Protein AF-A0A7S4J6L0-F1 (afdb_monomer)

Mean predicted aligned error: 16.18 Å

Radius of gyration: 40.71 Å; Cα contacts (8 Å, |Δi|>4): 184; chains: 1; bounding box: 65×30×110 Å

pLDDT: mean 82.83, std 14.0, range [46.72, 97.62]

Solvent-accessible surface area (backbone atoms only — not comparable to full-atom values): 8187 Å² total; per-residue (Å²): 136,73,85,58,60,94,32,36,35,70,83,80,39,79,39,70,45,67,36,54,77,60,10,63,77,32,37,48,72,53,63,36,38,42,49,46,38,80,29,34,32,64,79,30,20,78,39,75,44,73,34,51,77,60,10,60,80,32,36,49,74,52,62,42,36,41,49,48,38,93,56,29,29,67,79,24,17,77,39,75,32,75,73,79,71,92,64,70,69,54,66,64,63,57,47,68,68,43,46,67,60,53,54,56,51,47,54,55,50,48,51,54,52,52,55,49,52,54,52,52,55,53,54,50,53,54,52,54,52,54,57,73,68,51,77,86,76,88,72,80,85,85,132

InterPro domains:
  IPR000742 EGF-like domain [PS00022] (2-13)
  IPR000742 EGF-like domain [PS01186] (2-13)
  IPR000742 EGF-like domain [PS01186] (34-45)
  IPR000742 EGF-like domain [PS01186] (66-77)
  IPR051216 Teneurin [PTHR11219] (2-78)

Secondary structure (DSSP, 8-state):
---PPTTEESTTS-EEPPPGGGGGGSEEEETTEEEEPTTEESTTS-EEPPPGGGGGGSEEEETTEEEEPTTEESTTS-EEPP-----S--HHHHHHHHHHHHHHHHHHHHHHHHHHHHHHHHHHHHHHHHHHTS-----PPP-

Organism: NCBI:txid72548

Sequence (143 aa):
RCFCNAGWAGDDCAAALTCPSGCRQHGVCAYGLCFCDPGWSGPDCDQLVPCPNGCSGHGTCSLARCFCDDGWRGADCALPAPVEATGAMALWTVILLQAPMVVLGGLLGWGVKHASDSRQRRKMREILQQEAQRPFISGLPPN

Foldseek 3Di:
DDDEDQQFDDPVRPDGQDAVVNLVPQADDDSNAGDGHQQFDDRSRPDGQDADVNLVPQADDDSNFGDGHQQFDDRSRPHGDDNPCPPPPPVVVVCVVCVVVVVVVVVVVVVVVVVVVVVVVVVVVVVVVVVVPDPPPDDDDDD

Nearest PDB structures (foldseek):
  5mvx-assembly1_A  TM=4.164E-01  e=1.421E-04  Homo sapiens
  5mwf-assembly2_B  TM=4.459E-01  e=5.246E-03  Homo sapiens
  5e6w-assembly1_A  TM=4.385E-01  e=7.955E-03  Homo sapiens
  4neh-assembly1_B  TM=3.461E-01  e=8.526E-03  Homo sapiens
  2p28-assembly1_B  TM=3.579E-01  e=1.050E-02  Homo sapiens

Structure (mmCIF, N/CA/C/O backbone):
data_AF-A0A7S4J6L0-F1
#
_entry.id   AF-A0A7S4J6L0-F1
#
loop_
_atom_site.group_PDB
_atom_site.id
_atom_site.type_symbol
_atom_site.label_atom_id
_atom_site.label_alt_id
_atom_site.label_comp_id
_atom_site.label_asym_id
_atom_site.label_entity_id
_atom_site.label_seq_id
_atom_site.pdbx_PDB_ins_code
_atom_site.Cartn_x
_atom_site.Cartn_y
_atom_site.Cartn_z
_atom_site.occupancy
_atom_site.B_iso_or_equiv
_atom_site.auth_seq_id
_atom_site.auth_comp_id
_atom_site.auth_asym_id
_atom_site.auth_atom_id
_atom_site.pdbx_PDB_model_num
ATOM 1 N N . ARG A 1 1 ? 32.950 -16.112 -26.635 1.00 75.56 1 ARG A N 1
ATOM 2 C CA . ARG A 1 1 ? 31.672 -15.525 -26.168 1.00 75.56 1 ARG A CA 1
ATOM 3 C C . ARG A 1 1 ? 31.852 -15.094 -24.722 1.00 75.56 1 ARG A C 1
ATOM 5 O O . ARG A 1 1 ? 32.356 -15.900 -23.948 1.00 75.56 1 ARG A O 1
ATOM 12 N N . CYS A 1 2 ? 31.488 -13.856 -24.393 1.00 89.06 2 CYS A N 1
ATOM 13 C CA . CYS A 1 2 ? 31.604 -13.291 -23.047 1.00 89.06 2 CYS A CA 1
ATOM 14 C C . CYS A 1 2 ? 30.336 -13.561 -22.218 1.00 89.06 2 CYS A C 1
ATOM 16 O O . CYS A 1 2 ? 29.249 -13.720 -22.777 1.00 89.06 2 CYS A O 1
ATOM 18 N N . PHE A 1 3 ? 30.481 -13.620 -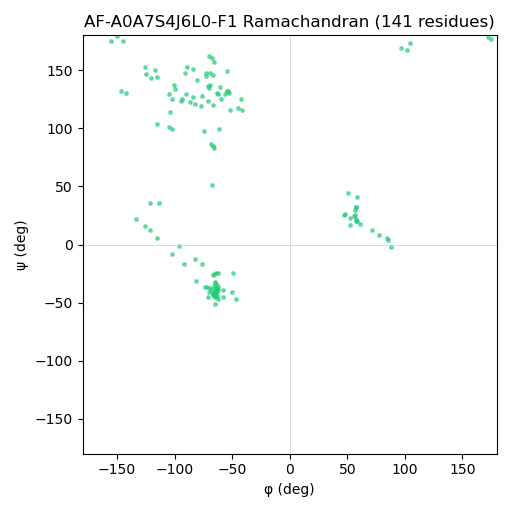20.893 1.00 91.31 3 PHE A N 1
ATOM 19 C CA . PHE A 1 3 ? 29.363 -13.601 -19.949 1.00 91.31 3 PHE A CA 1
ATOM 20 C C . PHE A 1 3 ? 29.302 -12.208 -19.328 1.00 91.31 3 PHE A C 1
ATOM 22 O O . PHE A 1 3 ? 30.243 -11.798 -18.652 1.00 91.31 3 PHE A O 1
ATOM 29 N N . CYS A 1 4 ? 28.231 -11.469 -19.606 1.00 92.81 4 CYS A N 1
ATOM 30 C CA . CYS A 1 4 ? 28.094 -10.088 -19.161 1.00 92.81 4 CYS A CA 1
ATOM 31 C C . CYS A 1 4 ? 27.549 -9.999 -17.732 1.00 92.81 4 CYS A C 1
ATOM 33 O O . CYS A 1 4 ? 26.787 -10.859 -17.285 1.00 92.81 4 CYS A O 1
ATOM 35 N N . ASN A 1 5 ? 27.926 -8.929 -17.030 1.00 91.38 5 ASN A N 1
ATOM 36 C CA . ASN A 1 5 ? 27.351 -8.579 -15.733 1.00 91.38 5 ASN A CA 1
ATOM 37 C C . ASN A 1 5 ? 25.876 -8.160 -15.881 1.00 91.38 5 ASN A C 1
ATOM 39 O O . ASN A 1 5 ? 25.433 -7.778 -16.966 1.00 91.38 5 ASN A O 1
ATOM 43 N N . ALA A 1 6 ? 25.118 -8.198 -14.780 1.00 86.56 6 ALA A N 1
ATOM 44 C CA . ALA A 1 6 ? 23.708 -7.809 -14.776 1.00 86.56 6 ALA A CA 1
ATOM 45 C C . ALA A 1 6 ? 23.515 -6.393 -15.347 1.00 86.56 6 ALA A C 1
ATOM 47 O O . ALA A 1 6 ? 24.212 -5.457 -14.956 1.00 86.56 6 ALA A O 1
ATOM 48 N N . GLY A 1 7 ? 22.561 -6.239 -16.269 1.00 86.88 7 GLY A N 1
ATOM 49 C CA . GLY A 1 7 ? 22.283 -4.963 -16.935 1.00 86.88 7 GLY A CA 1
ATOM 50 C C . GLY A 1 7 ? 23.151 -4.646 -18.154 1.00 86.88 7 GLY A C 1
ATOM 51 O O . GLY A 1 7 ? 22.999 -3.559 -18.700 1.00 86.88 7 GLY A O 1
ATOM 52 N N . TRP A 1 8 ? 24.011 -5.562 -18.608 1.00 90.25 8 TRP A N 1
ATOM 53 C CA . TRP A 1 8 ? 24.862 -5.377 -19.789 1.00 90.25 8 TRP A CA 1
ATOM 54 C C . TRP A 1 8 ? 24.673 -6.503 -20.811 1.00 90.25 8 TRP A C 1
ATOM 56 O O . TRP A 1 8 ? 24.430 -7.655 -20.451 1.00 90.25 8 TRP A O 1
ATOM 66 N N . ALA A 1 9 ? 24.789 -6.166 -22.093 1.00 89.31 9 ALA A N 1
ATOM 67 C CA . ALA A 1 9 ? 24.598 -7.054 -23.233 1.00 89.31 9 ALA A CA 1
ATOM 68 C C . ALA A 1 9 ? 25.561 -6.705 -24.387 1.00 89.31 9 ALA A C 1
ATOM 70 O O . ALA A 1 9 ? 26.308 -5.728 -24.327 1.00 89.31 9 ALA A O 1
ATOM 71 N N . GLY A 1 10 ? 25.534 -7.517 -25.446 1.00 90.06 10 GLY A N 1
ATOM 72 C CA . GLY A 1 10 ? 26.412 -7.393 -26.614 1.00 90.06 10 GLY A CA 1
ATOM 73 C C . GLY A 1 10 ? 27.565 -8.398 -26.609 1.00 90.06 10 GLY A C 1
ATOM 74 O O . GLY A 1 10 ? 27.827 -9.059 -25.604 1.00 90.06 10 GLY A O 1
ATOM 75 N N . ASP A 1 11 ? 28.247 -8.526 -27.748 1.00 92.62 11 ASP A N 1
ATOM 76 C CA . ASP A 1 11 ? 29.356 -9.477 -27.923 1.00 92.62 11 ASP A CA 1
ATOM 77 C C . ASP A 1 11 ? 30.573 -9.144 -27.041 1.00 92.62 11 ASP A C 1
ATOM 79 O O . ASP A 1 11 ? 31.337 -10.037 -26.661 1.00 92.62 11 ASP A O 1
ATOM 83 N N . ASP A 1 12 ? 30.706 -7.871 -26.669 1.00 93.56 12 ASP A N 1
ATOM 84 C CA . ASP A 1 12 ? 31.757 -7.294 -25.831 1.00 93.56 12 ASP A CA 1
ATOM 85 C C . ASP A 1 12 ? 31.238 -6.733 -24.492 1.00 93.56 12 ASP A C 1
ATOM 87 O O . ASP A 1 12 ? 32.006 -6.148 -23.731 1.00 93.56 12 ASP A O 1
ATOM 91 N N . CYS A 1 13 ? 29.952 -6.931 -24.177 1.00 92.12 13 CYS A N 1
ATOM 92 C CA . CYS A 1 13 ? 29.284 -6.387 -22.991 1.00 92.12 13 CYS A CA 1
ATOM 93 C C . CYS A 1 13 ? 29.306 -4.847 -22.878 1.00 92.12 13 CYS A C 1
ATOM 95 O O . CYS A 1 13 ? 29.123 -4.326 -21.777 1.00 92.12 13 CYS A O 1
ATOM 97 N N . ALA A 1 14 ? 29.518 -4.109 -23.976 1.00 91.06 14 ALA A N 1
ATOM 98 C CA . ALA A 1 14 ? 29.576 -2.644 -23.957 1.00 91.06 14 ALA A CA 1
ATOM 99 C C . ALA A 1 14 ? 28.193 -1.963 -23.986 1.00 91.06 14 ALA A C 1
ATOM 101 O O . ALA A 1 14 ? 28.096 -0.760 -23.738 1.00 91.06 14 ALA A O 1
ATOM 102 N N . ALA A 1 15 ? 27.116 -2.700 -24.280 1.00 89.12 15 ALA A N 1
ATOM 103 C CA . ALA A 1 15 ? 25.769 -2.143 -24.357 1.00 89.12 15 ALA A CA 1
ATOM 104 C C . ALA A 1 15 ? 25.023 -2.310 -23.028 1.00 89.12 15 ALA A C 1
ATOM 106 O O . ALA A 1 15 ? 24.838 -3.427 -22.546 1.00 89.12 15 ALA A O 1
ATOM 107 N N . ALA A 1 16 ? 24.544 -1.209 -22.450 1.00 84.75 16 ALA A N 1
ATOM 108 C CA . ALA A 1 16 ? 23.627 -1.271 -21.318 1.00 84.75 16 ALA A CA 1
ATOM 109 C C . ALA A 1 16 ? 22.250 -1.782 -21.780 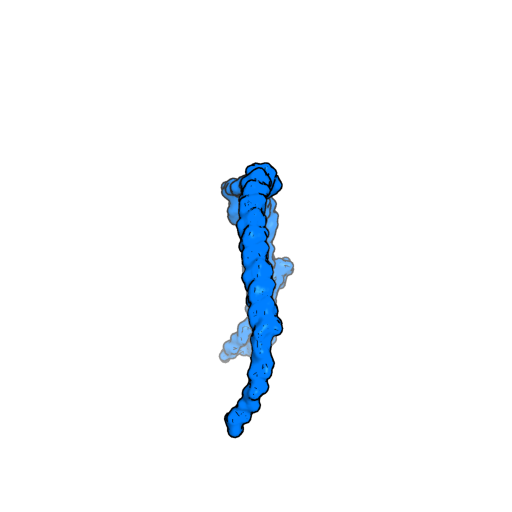1.00 84.75 16 ALA A C 1
ATOM 111 O O . ALA A 1 16 ? 21.731 -1.353 -22.813 1.00 84.75 16 ALA A O 1
ATOM 112 N N . LEU A 1 17 ? 21.646 -2.680 -21.004 1.00 88.50 17 LEU A N 1
ATOM 113 C CA . LEU A 1 17 ? 20.271 -3.123 -21.212 1.00 88.50 17 LEU A CA 1
ATOM 114 C C . LEU A 1 17 ? 19.318 -1.956 -20.937 1.00 88.50 17 LEU A C 1
ATOM 116 O O . LEU A 1 17 ? 19.280 -1.411 -19.833 1.00 88.50 17 LEU A O 1
ATOM 120 N N . THR A 1 18 ? 18.543 -1.581 -21.948 1.00 89.75 18 THR A N 1
ATOM 121 C CA . THR A 1 18 ? 17.535 -0.527 -21.852 1.00 89.75 18 THR A CA 1
ATOM 122 C C . THR A 1 18 ? 16.191 -1.111 -21.452 1.00 89.75 18 THR A C 1
ATOM 124 O O . THR A 1 18 ? 15.864 -2.248 -21.793 1.00 89.75 18 THR A O 1
ATOM 127 N N . CYS A 1 19 ? 15.401 -0.333 -20.715 1.00 91.88 19 CYS A N 1
ATOM 128 C CA . CYS A 1 19 ? 14.060 -0.765 -20.362 1.00 91.88 19 CYS A CA 1
ATOM 129 C C . CYS A 1 19 ? 13.079 -0.524 -21.505 1.00 91.88 19 CYS A C 1
ATOM 131 O O . CYS A 1 19 ? 13.142 0.519 -22.171 1.00 91.88 19 CYS A O 1
ATOM 133 N N . PRO A 1 20 ? 12.143 -1.457 -21.704 1.00 90.94 20 PRO A N 1
ATOM 134 C CA . PRO A 1 20 ? 11.120 -1.322 -22.722 1.00 90.94 20 PRO A CA 1
ATOM 135 C C . PRO A 1 20 ? 10.247 -0.092 -22.418 1.00 90.94 20 PRO A C 1
ATOM 137 O O . PRO A 1 20 ? 9.851 0.169 -21.279 1.00 90.94 20 PRO A O 1
ATOM 140 N N . SER A 1 21 ? 10.076 0.757 -23.436 1.00 93.06 21 SER A N 1
ATOM 141 C CA . SER A 1 21 ? 9.293 2.003 -23.380 1.00 93.06 21 SER A CA 1
ATOM 142 C C . SER A 1 21 ? 9.653 2.955 -22.226 1.00 93.06 21 SER A C 1
ATOM 144 O O . SER A 1 21 ? 8.829 3.772 -21.810 1.00 93.06 21 SER A O 1
ATOM 146 N N . GLY A 1 22 ? 10.869 2.841 -21.678 1.00 92.06 22 GLY A N 1
ATOM 147 C CA . GLY A 1 22 ? 11.308 3.604 -20.506 1.00 92.06 22 GLY A CA 1
ATOM 148 C C . GLY A 1 22 ? 10.419 3.407 -19.271 1.00 92.06 22 GLY A C 1
ATOM 149 O O . GLY A 1 22 ? 10.226 4.359 -18.518 1.00 92.06 22 GLY A O 1
ATOM 150 N N . CYS A 1 23 ? 9.824 2.218 -19.100 1.00 95.81 23 CYS A N 1
ATOM 151 C CA . CYS A 1 23 ? 8.868 1.914 -18.025 1.00 95.81 23 CYS A CA 1
ATOM 152 C C . CYS A 1 23 ? 7.663 2.868 -17.976 1.00 95.81 23 CYS A C 1
ATOM 154 O O . CYS A 1 23 ? 7.105 3.114 -16.907 1.00 95.81 23 CYS A O 1
ATOM 156 N N . ARG A 1 24 ? 7.332 3.486 -19.122 1.00 95.19 24 ARG A N 1
ATOM 157 C CA . ARG A 1 24 ? 6.245 4.461 -19.306 1.00 95.19 24 ARG A CA 1
ATOM 158 C C . ARG A 1 24 ? 6.173 5.569 -18.252 1.00 95.19 24 ARG A C 1
ATOM 160 O O . ARG A 1 24 ? 5.113 6.147 -18.055 1.00 95.19 24 ARG A O 1
ATOM 167 N N . GLN A 1 25 ? 7.305 5.890 -17.620 1.00 95.00 25 GLN A N 1
ATOM 168 C CA . GLN A 1 25 ? 7.399 6.865 -16.526 1.00 95.00 25 GLN A CA 1
ATOM 169 C C . GLN A 1 25 ? 6.568 6.505 -15.277 1.00 95.00 25 GLN A C 1
ATOM 171 O O . GLN A 1 25 ? 6.335 7.367 -14.437 1.00 95.00 25 GLN A O 1
ATOM 176 N N . HIS A 1 26 ? 6.159 5.242 -15.140 1.00 95.75 26 HIS A N 1
ATOM 177 C CA . HIS A 1 26 ? 5.449 4.704 -13.975 1.00 95.75 26 HIS A CA 1
ATOM 178 C C . HIS A 1 26 ? 6.306 3.677 -13.231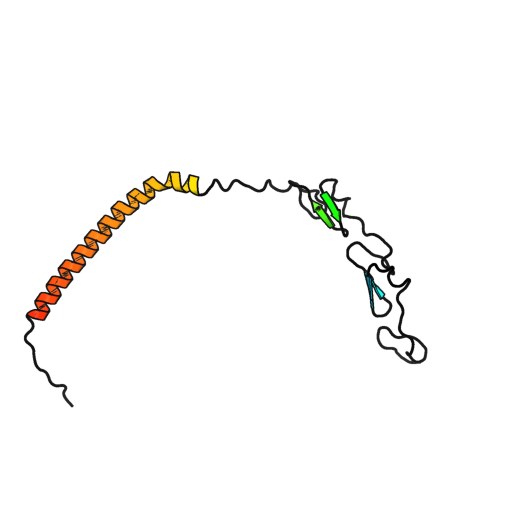 1.00 95.75 26 HIS A C 1
ATOM 180 O O . HIS A 1 26 ? 5.815 2.642 -12.774 1.00 95.75 26 HIS A O 1
ATOM 186 N N . GLY A 1 27 ? 7.616 3.899 -13.188 1.00 95.75 27 GLY A N 1
ATOM 187 C CA . GLY A 1 27 ? 8.540 3.002 -12.522 1.00 95.75 27 GLY A CA 1
ATOM 188 C C . GLY A 1 27 ? 9.998 3.352 -12.761 1.00 95.75 27 GLY A C 1
ATOM 189 O O . GLY A 1 27 ? 10.348 4.278 -13.496 1.00 95.75 27 GLY A O 1
ATOM 190 N N . VAL A 1 28 ? 10.863 2.556 -12.142 1.00 95.50 28 VAL A N 1
ATOM 191 C CA . VAL A 1 28 ? 12.316 2.690 -12.222 1.00 95.50 28 VAL A CA 1
ATOM 192 C C . VAL A 1 28 ? 12.885 1.606 -13.128 1.00 95.50 28 VAL A C 1
ATOM 194 O O . VAL A 1 28 ? 12.613 0.419 -12.950 1.00 95.50 28 VAL A O 1
ATOM 197 N N . CYS A 1 29 ? 13.718 2.015 -14.083 1.00 93.81 29 CYS A N 1
ATOM 198 C CA . CYS A 1 29 ? 14.473 1.096 -14.923 1.00 93.81 29 CYS A CA 1
ATOM 199 C C . CYS A 1 29 ? 15.744 0.626 -14.207 1.00 93.81 29 CYS A C 1
ATOM 201 O O . CYS A 1 29 ? 16.610 1.445 -13.892 1.00 93.81 29 CYS A O 1
ATOM 203 N N . ALA A 1 30 ? 15.898 -0.682 -14.001 1.00 92.62 30 ALA A N 1
ATOM 204 C CA . ALA A 1 30 ? 17.144 -1.258 -13.509 1.00 92.62 30 ALA A CA 1
ATOM 205 C C . ALA A 1 30 ? 17.434 -2.605 -14.181 1.00 92.62 30 ALA A C 1
ATOM 207 O O . ALA A 1 30 ? 16.589 -3.494 -14.236 1.00 92.62 30 ALA A O 1
ATOM 208 N N . TYR A 1 31 ? 18.657 -2.753 -14.695 1.00 90.19 31 TYR A N 1
ATOM 209 C CA . TYR A 1 31 ? 19.135 -3.964 -15.375 1.00 90.19 31 TYR A CA 1
ATOM 210 C C . TYR A 1 31 ? 18.280 -4.413 -16.579 1.00 90.19 31 TYR A C 1
ATOM 212 O O . TYR A 1 31 ? 18.203 -5.605 -16.869 1.00 90.19 31 TYR A O 1
ATOM 220 N N . GLY A 1 32 ? 17.634 -3.473 -17.279 1.00 89.94 32 GLY A N 1
ATOM 221 C CA . GLY A 1 32 ? 16.706 -3.774 -18.378 1.00 89.94 32 GLY A CA 1
ATOM 222 C C . GLY A 1 32 ? 15.317 -4.242 -17.934 1.00 89.94 32 GLY A C 1
ATOM 223 O O . GLY A 1 32 ? 14.526 -4.663 -18.773 1.00 89.94 32 GLY A O 1
ATOM 224 N N . LEU A 1 33 ? 15.016 -4.180 -16.635 1.00 92.38 33 LEU A N 1
ATOM 225 C CA . LEU A 1 33 ? 13.724 -4.532 -16.053 1.00 92.38 33 LEU A CA 1
ATOM 226 C C . LEU A 1 33 ? 13.062 -3.297 -15.438 1.00 92.38 33 LEU A C 1
ATOM 228 O O . LEU A 1 33 ? 13.734 -2.440 -14.858 1.00 92.38 33 LEU A O 1
ATOM 232 N N . CYS A 1 34 ? 11.738 -3.230 -15.543 1.00 95.81 34 CYS A N 1
ATOM 233 C CA . CYS A 1 34 ? 10.944 -2.167 -14.946 1.00 95.81 34 CYS A CA 1
ATOM 234 C C . CYS A 1 34 ? 10.434 -2.557 -13.558 1.00 95.81 34 CYS A C 1
ATOM 236 O O . CYS A 1 34 ? 9.767 -3.576 -13.383 1.00 95.81 34 CYS A O 1
ATOM 238 N N . PHE A 1 35 ? 10.727 -1.711 -12.575 1.00 95.88 35 PHE A N 1
ATOM 239 C CA . PHE A 1 35 ? 10.195 -1.785 -11.219 1.00 95.88 35 PHE A CA 1
ATOM 240 C C . PHE A 1 35 ? 9.091 -0.739 -11.083 1.00 95.88 35 PHE A C 1
ATOM 242 O O . PHE A 1 35 ? 9.383 0.447 -10.942 1.00 95.88 35 PHE A O 1
ATOM 249 N N . CYS A 1 36 ? 7.838 -1.174 -11.195 1.00 97.12 36 CYS A N 1
ATOM 250 C CA . CYS A 1 36 ? 6.698 -0.269 -11.307 1.00 97.12 36 CYS A CA 1
ATOM 251 C C . CYS A 1 36 ? 6.346 0.448 -10.002 1.00 97.12 36 CYS A C 1
ATOM 253 O O . CYS A 1 36 ? 6.483 -0.103 -8.908 1.00 97.12 36 CYS A O 1
ATOM 255 N N . ASP A 1 37 ? 5.844 1.670 -10.152 1.00 95.75 37 ASP A N 1
ATOM 256 C CA . ASP A 1 37 ? 5.274 2.469 -9.078 1.00 95.75 37 ASP A CA 1
ATOM 257 C C . ASP A 1 37 ? 3.989 1.820 -8.532 1.00 95.75 37 ASP A C 1
ATOM 259 O O . ASP A 1 37 ? 3.320 1.049 -9.233 1.00 95.75 37 ASP A O 1
ATOM 263 N N . PRO A 1 38 ? 3.592 2.128 -7.282 1.00 93.25 38 PRO A N 1
ATOM 264 C CA . PRO A 1 38 ? 2.361 1.605 -6.705 1.00 93.25 38 PRO A CA 1
ATOM 265 C C . PRO A 1 38 ? 1.144 1.854 -7.604 1.00 93.25 38 PRO A C 1
ATOM 267 O O . PRO A 1 38 ? 0.897 2.972 -8.048 1.00 93.25 38 PRO A O 1
ATOM 270 N N . GLY A 1 39 ? 0.356 0.807 -7.845 1.00 93.81 39 GLY A N 1
ATOM 271 C CA . GLY A 1 39 ? -0.809 0.876 -8.727 1.00 93.81 39 GLY A CA 1
ATOM 272 C C . GLY A 1 39 ? -0.521 0.606 -10.205 1.00 93.81 39 GLY A C 1
ATOM 273 O O . GLY A 1 39 ? -1.477 0.550 -10.971 1.00 93.81 39 GLY A O 1
ATOM 274 N N . TRP A 1 40 ? 0.733 0.371 -10.601 1.00 95.88 40 TRP A N 1
ATOM 275 C CA . TRP A 1 40 ? 1.107 -0.014 -11.964 1.00 95.88 40 TRP A CA 1
ATOM 276 C C . TRP A 1 40 ? 1.740 -1.407 -12.017 1.00 95.88 40 TRP A C 1
ATOM 278 O O . TRP A 1 40 ? 2.364 -1.874 -11.063 1.00 95.88 40 TRP A O 1
ATOM 288 N N . SER A 1 41 ? 1.563 -2.092 -13.141 1.00 95.12 41 SER A N 1
ATOM 289 C CA . SER A 1 41 ? 2.105 -3.422 -13.403 1.00 95.12 41 SER A CA 1
ATOM 290 C C . SER A 1 41 ? 2.375 -3.636 -14.895 1.00 95.12 41 SER A C 1
ATOM 292 O O . SER A 1 41 ? 2.159 -2.754 -15.728 1.00 95.12 41 SER A O 1
ATOM 294 N N . GLY A 1 42 ? 2.882 -4.823 -15.228 1.00 94.94 42 GLY A N 1
ATOM 295 C CA . GLY A 1 42 ? 3.300 -5.184 -16.579 1.00 94.94 42 GLY A CA 1
ATOM 296 C C . GLY A 1 42 ? 4.808 -5.009 -16.798 1.00 94.94 42 GLY A C 1
ATOM 297 O O . GLY A 1 42 ? 5.496 -4.436 -15.953 1.00 94.94 42 GLY A O 1
ATOM 298 N N . PRO A 1 43 ? 5.339 -5.519 -17.921 1.00 94.31 43 PRO A N 1
ATOM 299 C CA . PRO A 1 43 ? 6.771 -5.465 -18.235 1.00 94.31 43 PRO A CA 1
ATOM 300 C C . PRO A 1 43 ? 7.299 -4.033 -18.428 1.00 94.31 43 PRO A C 1
ATOM 302 O O . PRO A 1 43 ? 8.480 -3.793 -18.189 1.00 94.31 43 PRO A O 1
ATOM 305 N N . ASP A 1 44 ? 6.413 -3.096 -18.785 1.00 95.75 44 ASP A N 1
ATOM 306 C CA . ASP A 1 44 ? 6.728 -1.686 -19.050 1.00 95.75 44 ASP A CA 1
ATOM 307 C C . ASP A 1 44 ? 5.939 -0.733 -18.127 1.00 95.75 44 ASP A C 1
ATOM 309 O O . ASP A 1 44 ? 5.883 0.464 -18.398 1.00 95.75 44 ASP A O 1
ATOM 313 N N . CYS A 1 45 ? 5.295 -1.237 -17.065 1.00 96.81 45 CYS A N 1
ATOM 314 C CA . CYS A 1 45 ? 4.445 -0.449 -16.154 1.00 96.81 45 CYS A CA 1
ATOM 315 C C . CYS A 1 45 ? 3.269 0.268 -16.842 1.00 96.81 45 CYS A C 1
ATOM 317 O O . CYS A 1 45 ? 2.948 1.423 -16.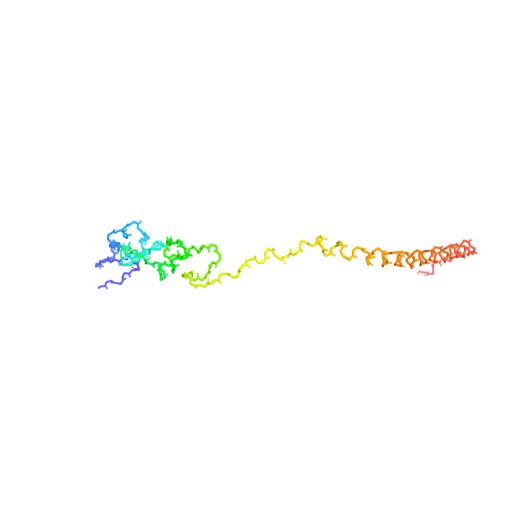555 1.00 96.81 45 CYS A O 1
ATOM 319 N N . ASP A 1 46 ? 2.623 -0.419 -17.783 1.00 95.56 46 ASP A N 1
ATOM 320 C CA . ASP A 1 46 ? 1.552 0.128 -18.613 1.00 95.56 46 ASP A CA 1
ATOM 321 C C . ASP A 1 46 ? 0.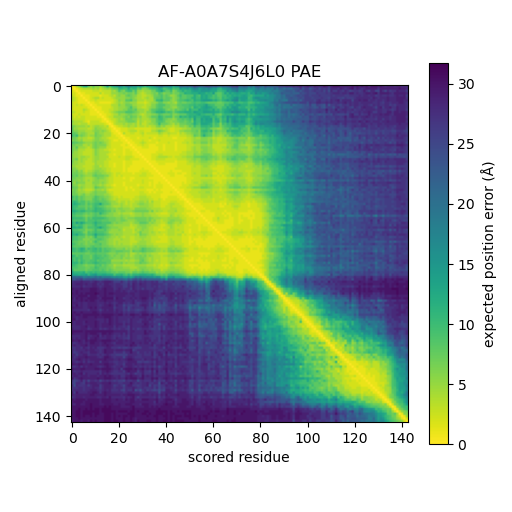145 -0.298 -18.196 1.00 95.56 46 ASP A C 1
ATOM 323 O O . ASP A 1 46 ? -0.844 0.235 -18.703 1.00 95.56 46 ASP A O 1
ATOM 327 N N . GLN A 1 47 ? 0.052 -1.227 -17.250 1.00 95.50 47 GLN A N 1
ATOM 328 C CA . GLN A 1 47 ? -1.207 -1.748 -16.745 1.00 95.50 47 GLN A CA 1
ATOM 329 C C . GLN A 1 47 ? -1.515 -1.116 -15.395 1.00 95.50 47 GLN A C 1
ATOM 331 O O . GLN A 1 47 ? -0.716 -1.196 -14.466 1.00 95.50 47 GLN A O 1
ATOM 336 N N . LEU A 1 48 ? -2.693 -0.506 -15.273 1.00 93.56 48 LEU A N 1
ATOM 337 C CA . LEU A 1 48 ? -3.190 -0.053 -13.981 1.00 93.56 48 LEU A CA 1
ATOM 338 C C . LEU A 1 48 ? -3.690 -1.266 -13.188 1.00 93.56 48 LEU A C 1
ATOM 340 O O . LEU A 1 48 ? -4.520 -2.037 -13.673 1.00 93.56 48 LEU A O 1
ATOM 344 N N . VAL A 1 49 ? -3.208 -1.423 -11.961 1.00 95.06 49 VAL A N 1
ATOM 345 C CA . VAL A 1 49 ? -3.638 -2.496 -11.065 1.00 95.06 49 VAL A CA 1
ATOM 346 C C . VAL A 1 49 ? -5.007 -2.127 -10.478 1.00 95.06 49 VAL A C 1
ATOM 348 O O . VAL A 1 49 ? -5.125 -1.101 -9.801 1.00 95.06 49 VAL A O 1
ATOM 351 N N . PRO A 1 50 ? -6.058 -2.933 -10.715 1.00 93.38 50 PRO A N 1
ATOM 352 C CA . PRO A 1 50 ? -7.379 -2.652 -10.171 1.00 93.38 50 PRO A CA 1
ATOM 353 C C . PRO A 1 50 ? -7.395 -2.851 -8.652 1.00 93.38 50 PRO A C 1
ATOM 355 O O . PRO A 1 50 ? -6.718 -3.731 -8.119 1.00 93.38 50 PRO A O 1
ATOM 358 N N . CYS A 1 51 ? -8.212 -2.066 -7.947 1.00 95.44 51 CYS A N 1
ATOM 359 C CA . CYS A 1 51 ? -8.441 -2.308 -6.527 1.00 95.44 51 CYS A CA 1
ATOM 360 C C . CYS A 1 51 ? -9.190 -3.627 -6.294 1.00 95.44 51 CYS A C 1
ATOM 362 O O . CYS A 1 51 ? -10.068 -3.989 -7.087 1.00 95.44 51 CYS A O 1
ATOM 364 N N . PRO A 1 52 ? -8.895 -4.326 -5.184 1.00 95.25 52 PRO A N 1
ATOM 365 C CA . PRO A 1 52 ? -9.561 -5.577 -4.853 1.00 95.25 52 PRO A CA 1
ATOM 366 C C . PRO A 1 52 ? -11.069 -5.341 -4.715 1.00 95.25 52 PRO A C 1
ATOM 368 O O . PRO A 1 52 ? -11.495 -4.438 -3.997 1.00 95.25 52 PRO A O 1
ATOM 371 N N . ASN A 1 53 ? -11.863 -6.110 -5.468 1.00 96.25 53 ASN A N 1
ATOM 372 C CA . ASN A 1 53 ? -13.329 -6.026 -5.523 1.00 96.25 53 ASN A CA 1
ATOM 373 C C . ASN A 1 53 ? -13.895 -4.601 -5.697 1.00 96.25 53 ASN A C 1
ATOM 375 O O . ASN A 1 53 ? -15.002 -4.320 -5.247 1.00 96.25 53 ASN A O 1
ATOM 379 N N . GLY A 1 54 ? -13.140 -3.675 -6.304 1.00 95.31 54 GLY A N 1
ATOM 380 C CA . GLY A 1 54 ? -13.561 -2.273 -6.416 1.00 95.31 54 GLY A CA 1
ATOM 381 C C . GLY A 1 54 ? -13.840 -1.609 -5.062 1.00 95.31 54 GLY A C 1
ATOM 382 O O . GLY A 1 54 ? -14.741 -0.780 -4.964 1.00 95.31 54 GLY A O 1
ATOM 383 N N . CYS A 1 55 ? -13.118 -2.013 -4.011 1.00 97.62 55 CYS A N 1
ATOM 384 C CA . CYS A 1 55 ? -13.348 -1.578 -2.631 1.00 97.62 55 CYS A CA 1
ATOM 385 C C . CYS A 1 55 ? -14.770 -1.853 -2.123 1.00 97.62 55 CYS A C 1
ATOM 387 O O . CYS A 1 55 ? -15.263 -1.137 -1.254 1.00 97.62 55 CYS A O 1
ATOM 389 N N . SER A 1 56 ? -15.442 -2.860 -2.694 1.00 97.44 56 SER A N 1
ATOM 390 C CA . SER A 1 56 ? -16.806 -3.286 -2.353 1.00 97.44 56 SER A CA 1
ATOM 391 C C . SER A 1 56 ? -17.855 -2.164 -2.375 1.00 97.44 56 SER A C 1
ATOM 393 O O . SER A 1 56 ? -18.932 -2.325 -1.813 1.00 97.44 56 SER A O 1
ATOM 395 N N . GLY A 1 57 ? -17.559 -1.024 -3.012 1.00 96.88 57 GLY A N 1
ATOM 396 C CA . GLY A 1 57 ? -18.405 0.174 -2.968 1.00 96.88 57 GLY A CA 1
ATOM 397 C C . GLY A 1 57 ? -18.419 0.915 -1.621 1.00 96.88 57 GLY A C 1
ATOM 398 O O . GLY A 1 57 ? -19.272 1.776 -1.428 1.00 96.88 57 GLY A O 1
ATOM 399 N N . HIS A 1 58 ? -17.498 0.595 -0.708 1.00 97.12 58 HIS A N 1
ATOM 400 C CA . HIS A 1 58 ? -17.401 1.154 0.648 1.00 97.12 58 HIS A CA 1
ATOM 401 C C . HIS A 1 58 ? -16.052 1.839 0.902 1.00 97.12 58 HIS A C 1
ATOM 403 O O . HIS A 1 58 ? -15.462 1.735 1.981 1.00 97.12 58 HIS A O 1
ATOM 409 N N . GLY A 1 59 ? -15.512 2.480 -0.130 1.00 96.62 59 GLY A N 1
ATOM 410 C CA . GLY A 1 59 ? -14.266 3.215 -0.028 1.00 96.62 59 GLY A CA 1
ATOM 411 C C . GLY A 1 59 ? -13.774 3.752 -1.360 1.00 96.62 59 GLY A C 1
ATOM 412 O O . GLY A 1 59 ? -14.330 3.489 -2.428 1.00 96.62 59 GLY A O 1
ATOM 413 N N . THR A 1 60 ? -12.666 4.481 -1.289 1.00 96.75 60 THR A N 1
ATOM 414 C CA . THR A 1 60 ? -11.988 5.051 -2.453 1.00 96.75 60 THR A CA 1
ATOM 415 C C . THR A 1 60 ? -10.799 4.185 -2.865 1.00 96.75 60 THR A C 1
ATOM 417 O O . THR A 1 60 ? -9.982 3.785 -2.033 1.00 96.75 60 THR A O 1
ATOM 420 N N . CYS A 1 61 ? -10.678 3.919 -4.166 1.00 95.62 61 CYS A N 1
ATOM 421 C CA . CYS A 1 61 ? -9.536 3.218 -4.747 1.00 95.62 61 CYS A CA 1
ATOM 422 C C . CYS A 1 61 ? -8.407 4.201 -5.078 1.00 95.62 61 CYS A C 1
ATOM 424 O O . CYS A 1 61 ? -8.602 5.123 -5.869 1.00 95.62 61 CYS A O 1
ATOM 426 N N . SER A 1 62 ? -7.215 3.990 -4.518 1.00 94.88 62 SER A N 1
ATOM 427 C CA . SER A 1 62 ? -6.016 4.753 -4.879 1.00 94.88 62 SER A CA 1
ATOM 428 C C . SER A 1 62 ? -4.766 3.880 -4.784 1.00 94.88 62 SER A C 1
ATOM 430 O O . SER A 1 62 ? -4.579 3.155 -3.808 1.00 94.88 62 SER A O 1
ATOM 432 N N . LEU A 1 63 ? -3.919 3.922 -5.820 1.00 92.38 63 LEU A N 1
ATOM 433 C CA . LEU A 1 63 ? -2.682 3.130 -5.929 1.00 92.38 63 LEU A CA 1
ATOM 434 C C . LEU A 1 63 ? -2.901 1.625 -5.659 1.00 92.38 63 LEU A C 1
ATOM 436 O O . LEU A 1 63 ? -2.144 0.999 -4.917 1.00 92.38 63 LEU A O 1
ATOM 440 N N . ALA A 1 64 ? -3.974 1.059 -6.226 1.00 93.62 64 ALA A N 1
ATOM 441 C CA . ALA A 1 64 ? -4.417 -0.326 -6.012 1.00 93.62 64 ALA A CA 1
ATOM 442 C C . ALA A 1 64 ? -4.708 -0.713 -4.548 1.00 93.62 64 ALA A C 1
ATOM 444 O O . ALA A 1 64 ? -4.743 -1.894 -4.197 1.00 93.62 64 ALA A O 1
ATOM 445 N N . ARG A 1 65 ? -4.947 0.275 -3.683 1.00 95.38 65 ARG A N 1
ATOM 446 C CA . ARG A 1 65 ? -5.346 0.095 -2.288 1.00 95.38 65 ARG A CA 1
ATOM 447 C C . ARG A 1 65 ? -6.694 0.760 -2.034 1.00 95.38 65 ARG A C 1
ATOM 449 O O . ARG A 1 65 ? -6.983 1.832 -2.562 1.00 95.38 65 ARG A O 1
ATOM 456 N N . CYS A 1 66 ? -7.498 0.120 -1.195 1.00 97.06 66 CYS A N 1
ATOM 457 C CA . CYS A 1 66 ? -8.769 0.662 -0.749 1.00 97.06 66 CYS A CA 1
ATOM 458 C C . CYS A 1 66 ? -8.606 1.485 0.528 1.00 97.06 66 CYS A C 1
ATOM 460 O O . CYS A 1 66 ? -8.010 1.029 1.505 1.00 97.06 66 CYS A O 1
ATOM 462 N N . PHE A 1 67 ? -9.152 2.695 0.501 1.00 96.62 67 PHE A N 1
ATOM 463 C CA . PHE A 1 67 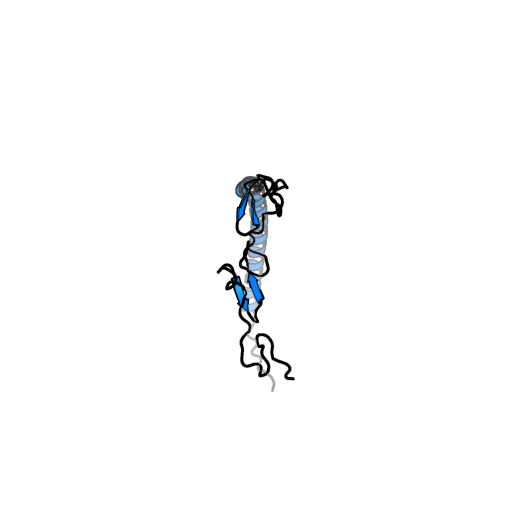? -9.313 3.576 1.650 1.00 96.62 67 PHE A CA 1
ATOM 464 C C . PHE A 1 67 ? -10.788 3.539 2.039 1.00 96.62 67 PHE A C 1
ATOM 466 O O . PHE A 1 67 ? -11.614 4.117 1.335 1.00 96.62 67 PHE A O 1
ATOM 473 N N . CYS A 1 68 ? -11.112 2.776 3.082 1.00 97.38 68 CYS A N 1
ATOM 474 C CA . CYS A 1 68 ? -12.496 2.492 3.452 1.00 97.38 68 CYS A CA 1
ATOM 475 C C . CYS A 1 68 ? -13.193 3.699 4.073 1.00 97.38 68 CYS A C 1
ATOM 477 O O . CYS A 1 68 ? -12.570 4.459 4.814 1.00 97.38 68 CYS A O 1
ATOM 479 N N . ASP A 1 69 ? -14.484 3.823 3.783 1.00 95.75 69 ASP A N 1
ATOM 480 C CA . ASP A 1 69 ? -15.363 4.803 4.410 1.00 95.75 69 ASP A CA 1
ATOM 481 C C . ASP A 1 69 ? -15.617 4.443 5.884 1.00 95.75 69 ASP A C 1
ATOM 483 O O . ASP A 1 69 ? -15.429 3.297 6.314 1.00 95.75 69 ASP A O 1
ATOM 487 N N . ASP A 1 70 ? -16.085 5.419 6.665 1.00 93.00 70 ASP A N 1
ATOM 488 C CA . ASP A 1 70 ? -16.417 5.217 8.076 1.00 93.00 70 ASP A CA 1
ATOM 489 C C . ASP A 1 70 ? -17.390 4.042 8.260 1.00 93.00 70 ASP A C 1
ATOM 491 O O . ASP A 1 70 ? -18.413 3.924 7.582 1.00 93.00 70 ASP A O 1
ATOM 495 N N . GLY A 1 71 ? -17.078 3.159 9.211 1.00 93.06 71 GLY A N 1
ATOM 496 C CA . GLY A 1 71 ? -17.878 1.959 9.461 1.00 93.06 71 GLY A CA 1
ATOM 497 C C . GLY A 1 71 ? -17.527 0.759 8.576 1.00 93.06 71 GLY A C 1
ATOM 498 O O . GLY A 1 71 ? -18.151 -0.289 8.740 1.00 93.06 71 GLY A O 1
ATOM 499 N N . TRP A 1 72 ? -16.502 0.850 7.721 1.00 95.94 72 TRP A N 1
ATOM 500 C CA . TRP A 1 72 ? -15.998 -0.259 6.902 1.00 95.94 72 TRP A CA 1
ATOM 501 C C . TRP A 1 72 ? -14.495 -0.486 7.085 1.00 95.94 72 TRP A C 1
ATOM 503 O O . TRP A 1 72 ? -13.732 0.402 7.456 1.00 95.94 72 TRP A O 1
ATOM 513 N N . ARG A 1 73 ? -14.052 -1.724 6.870 1.00 94.81 73 ARG A N 1
ATOM 514 C CA . AR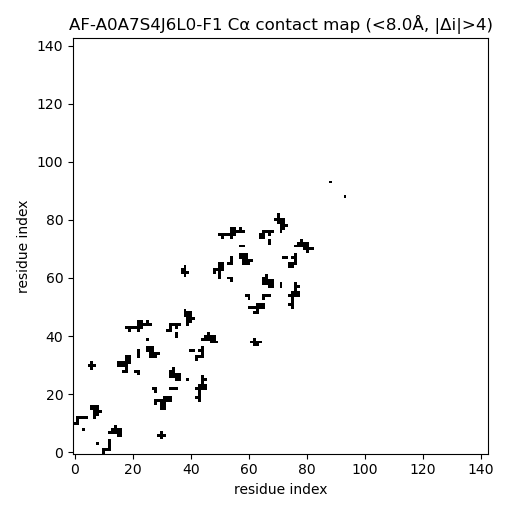G A 1 73 ? -12.655 -2.153 7.002 1.00 94.81 73 ARG A CA 1
ATOM 515 C C . ARG A 1 73 ? -12.369 -3.380 6.138 1.00 94.81 73 ARG A C 1
ATOM 517 O O . ARG A 1 73 ? -13.264 -4.004 5.574 1.00 94.81 73 ARG A O 1
ATOM 524 N N . GLY A 1 74 ? -11.104 -3.786 6.121 1.00 95.44 74 GLY A N 1
ATOM 525 C CA . GLY A 1 74 ? -10.615 -4.909 5.319 1.00 95.44 74 GLY A CA 1
ATOM 526 C C . GLY A 1 74 ? -9.836 -4.426 4.099 1.00 95.44 74 GLY A C 1
ATOM 527 O O . GLY A 1 74 ? -9.764 -3.229 3.839 1.00 95.44 74 GLY A O 1
ATOM 528 N N . ALA A 1 75 ? -9.218 -5.355 3.368 1.00 95.75 75 ALA A N 1
ATOM 529 C CA . ALA A 1 75 ? -8.391 -5.022 2.203 1.00 95.75 75 ALA A CA 1
ATOM 530 C C . ALA A 1 75 ? -9.205 -4.428 1.039 1.00 95.75 75 ALA A C 1
ATOM 532 O O . ALA A 1 75 ? -8.669 -3.672 0.234 1.00 95.75 75 ALA A O 1
ATOM 533 N N . ASP A 1 76 ? -10.491 -4.766 0.978 1.00 97.25 76 ASP A N 1
ATOM 534 C CA . ASP A 1 76 ? -11.466 -4.375 -0.037 1.00 97.25 76 ASP A CA 1
ATOM 535 C C . ASP A 1 76 ? -12.718 -3.724 0.571 1.00 97.25 76 ASP A C 1
ATOM 537 O O . ASP A 1 76 ? -13.746 -3.650 -0.094 1.00 97.25 76 ASP A O 1
ATOM 541 N N . CYS A 1 77 ? -12.658 -3.290 1.833 1.00 97.62 77 CYS A N 1
ATOM 542 C CA . CYS A 1 77 ? -13.769 -2.653 2.550 1.00 97.62 77 CYS A CA 1
ATOM 543 C C . CYS A 1 77 ? -15.061 -3.486 2.639 1.00 97.62 77 CYS A C 1
ATOM 545 O O . CYS A 1 77 ? -16.130 -2.935 2.877 1.00 97.62 77 CYS A O 1
ATOM 547 N N . ALA A 1 78 ? -14.981 -4.813 2.492 1.00 97.50 78 ALA A N 1
ATOM 548 C CA . ALA A 1 78 ? -16.153 -5.685 2.575 1.00 97.50 78 ALA A CA 1
ATOM 549 C C . ALA A 1 78 ? -16.651 -5.926 4.013 1.00 97.50 78 ALA A C 1
ATOM 551 O O . ALA A 1 78 ? -17.756 -6.429 4.214 1.00 97.50 78 ALA A O 1
ATOM 552 N N . LEU A 1 79 ? -15.833 -5.633 5.031 1.00 96.19 79 LEU A N 1
ATOM 553 C CA . LEU A 1 79 ? -16.163 -5.936 6.421 1.00 96.19 79 LEU A CA 1
ATOM 554 C C . LEU A 1 79 ? -16.662 -4.682 7.139 1.00 96.19 79 LEU A C 1
ATOM 556 O O . LEU A 1 79 ? -16.011 -3.644 7.039 1.00 96.19 79 LEU A O 1
ATOM 560 N N . PRO A 1 80 ? -17.719 -4.767 7.961 1.00 94.19 80 PRO A N 1
ATOM 561 C CA . PRO A 1 80 ? -18.077 -3.664 8.835 1.00 94.19 80 PRO A CA 1
ATOM 562 C C . PRO A 1 80 ? -16.947 -3.420 9.846 1.00 94.19 80 PRO A C 1
ATOM 564 O O . PRO A 1 80 ? -16.434 -4.346 10.501 1.00 94.19 80 PRO A O 1
ATOM 567 N N . ALA A 1 81 ? -16.529 -2.164 9.968 1.00 89.38 81 ALA A N 1
ATOM 568 C CA . ALA A 1 81 ? -15.715 -1.726 11.083 1.00 89.38 81 ALA A CA 1
ATOM 569 C C . ALA A 1 81 ? -16.590 -1.740 12.341 1.00 89.38 81 ALA A C 1
ATOM 571 O O . ALA A 1 81 ? -17.740 -1.295 12.289 1.00 89.38 81 ALA A O 1
ATOM 572 N N . PRO A 1 82 ? -16.095 -2.270 13.474 1.00 81.19 82 PRO A N 1
ATOM 573 C CA . PRO A 1 82 ? -16.781 -2.037 14.731 1.00 81.19 82 PRO A CA 1
ATOM 574 C C . PRO A 1 82 ? -16.875 -0.523 14.892 1.00 81.19 82 PRO A C 1
ATOM 576 O O . PRO A 1 82 ? -15.863 0.157 14.719 1.00 81.19 82 PRO A O 1
ATOM 579 N N . VAL A 1 83 ? -18.076 -0.007 15.173 1.00 69.25 83 VAL A N 1
ATOM 580 C CA . VAL A 1 83 ? -18.231 1.386 15.593 1.00 69.25 83 VAL A CA 1
ATOM 581 C C . VAL A 1 83 ? -17.152 1.632 16.631 1.00 69.25 83 VAL A C 1
ATOM 583 O O . VAL A 1 83 ? -17.086 0.906 17.628 1.00 69.25 83 VAL A O 1
ATOM 586 N N . GLU A 1 84 ? -16.227 2.546 16.338 1.00 56.38 84 GLU A N 1
ATOM 587 C CA . GLU A 1 84 ? -15.236 2.921 17.325 1.00 56.38 84 GLU A CA 1
ATOM 588 C C . GLU A 1 84 ? -16.032 3.281 18.564 1.00 56.38 84 GLU A C 1
ATOM 590 O O . GLU A 1 84 ? -16.888 4.170 18.543 1.00 56.38 84 GLU A O 1
ATOM 595 N N . ALA A 1 85 ? -15.832 2.496 19.617 1.00 54.78 85 ALA A N 1
ATOM 596 C CA . ALA A 1 85 ? -16.419 2.763 20.898 1.00 54.78 85 ALA A CA 1
ATOM 597 C C . ALA A 1 85 ? -15.789 4.067 21.392 1.00 54.78 85 ALA A C 1
ATOM 599 O O . ALA A 1 85 ? -14.908 4.071 22.249 1.00 54.78 85 ALA A O 1
ATOM 600 N N . THR A 1 86 ? -16.322 5.200 20.943 1.00 57.09 86 THR A N 1
ATOM 601 C CA . THR A 1 86 ? -16.391 6.445 21.709 1.00 57.09 86 THR A CA 1
ATOM 602 C C . THR A 1 86 ? -17.357 6.220 22.886 1.00 57.09 86 THR A C 1
ATOM 604 O O . THR A 1 86 ? -18.324 6.926 23.126 1.00 57.09 86 THR A O 1
ATOM 607 N N . GLY A 1 87 ? -17.093 5.135 23.608 1.00 51.62 87 GLY A N 1
ATOM 608 C CA . GLY A 1 87 ? -17.799 4.566 24.738 1.00 51.62 87 GLY A CA 1
ATOM 609 C C . GLY A 1 87 ? -16.800 4.201 25.834 1.00 51.62 87 GLY A C 1
ATOM 610 O O . GLY A 1 87 ? -17.113 3.409 26.716 1.00 51.62 87 GLY A O 1
ATOM 611 N N . ALA A 1 88 ? -15.609 4.810 25.840 1.00 53.62 88 ALA A N 1
ATOM 612 C CA . ALA A 1 88 ? -14.985 5.126 27.112 1.00 53.62 88 ALA A CA 1
ATOM 613 C C . ALA A 1 88 ? -15.852 6.224 27.729 1.00 53.62 88 ALA A C 1
ATOM 615 O O . ALA A 1 88 ? -15.626 7.412 27.496 1.00 53.62 88 ALA A O 1
ATOM 616 N N . MET A 1 89 ? -16.904 5.815 28.444 1.00 58.09 89 MET A N 1
ATOM 617 C CA . MET A 1 89 ? -17.655 6.701 29.326 1.00 58.09 89 MET A CA 1
ATOM 618 C C . MET A 1 89 ? -16.628 7.561 30.049 1.00 58.09 89 MET A C 1
ATOM 620 O O . MET A 1 89 ? -15.740 7.004 30.698 1.00 58.09 89 MET A O 1
ATOM 624 N N . ALA A 1 90 ? -16.663 8.880 29.809 1.00 65.44 90 ALA A N 1
ATOM 625 C CA . ALA A 1 90 ? -15.605 9.799 30.211 1.00 65.44 90 ALA A CA 1
ATOM 626 C C . ALA A 1 90 ? -15.162 9.429 31.624 1.00 65.44 90 ALA A C 1
ATOM 628 O O . ALA A 1 90 ? -16.024 9.319 32.491 1.00 65.44 90 ALA A O 1
ATOM 629 N N . LEU A 1 91 ? -13.872 9.180 31.863 1.00 65.25 91 LEU A N 1
ATOM 630 C CA . LEU A 1 91 ? -13.374 8.705 33.165 1.00 65.25 91 LEU A CA 1
ATOM 631 C C . LEU A 1 91 ? -13.899 9.558 34.337 1.00 65.25 91 LEU A C 1
ATOM 633 O O . LEU A 1 91 ? -14.079 9.059 35.439 1.00 65.25 91 LEU A O 1
ATOM 637 N N . TRP A 1 92 ? -14.257 10.815 34.069 1.00 64.06 92 TRP A N 1
ATOM 638 C CA . TRP A 1 92 ? -15.032 11.696 34.940 1.00 64.06 92 TRP A CA 1
ATOM 639 C C . TRP A 1 92 ? -16.333 11.090 35.495 1.00 64.06 92 TRP A C 1
ATOM 641 O O . TRP A 1 92 ? -16.607 11.259 36.672 1.00 64.06 92 TRP A O 1
ATOM 651 N N . THR A 1 93 ? -17.115 10.345 34.714 1.00 64.81 93 THR A N 1
ATOM 652 C CA . THR A 1 93 ? -18.311 9.611 35.176 1.00 64.81 93 THR A CA 1
ATOM 653 C C . THR A 1 93 ? -17.968 8.537 36.214 1.00 64.81 93 THR A C 1
ATOM 655 O O . THR A 1 93 ? -18.664 8.410 37.218 1.00 64.81 93 THR A O 1
ATOM 658 N N . VAL A 1 94 ? -16.847 7.829 36.038 1.00 66.12 94 VAL A N 1
ATOM 659 C CA . VAL A 1 94 ? -16.321 6.863 37.018 1.00 66.12 94 VAL A CA 1
ATOM 660 C C . VAL A 1 94 ? -15.791 7.590 38.259 1.00 66.12 94 VAL A C 1
ATOM 662 O O . VAL A 1 94 ? -16.057 7.170 39.383 1.00 66.12 94 VAL A O 1
ATOM 665 N N . ILE A 1 95 ? -15.109 8.722 38.072 1.00 71.38 95 ILE A N 1
ATOM 666 C CA . ILE A 1 95 ? -14.577 9.562 39.155 1.00 71.38 95 ILE A CA 1
ATOM 667 C C . ILE A 1 95 ? -15.710 10.161 40.002 1.00 71.38 95 ILE A C 1
ATOM 669 O O . ILE A 1 95 ? -15.615 10.148 41.227 1.00 71.38 95 ILE A O 1
ATOM 673 N N . LEU A 1 96 ? -16.808 10.615 39.392 1.00 71.19 96 LEU A N 1
ATOM 674 C CA . LEU A 1 96 ? -17.981 11.145 40.099 1.00 71.19 96 LEU A CA 1
ATOM 675 C C . LEU A 1 96 ? -18.683 10.074 40.950 1.00 71.19 96 LEU A C 1
ATOM 677 O O . LEU A 1 96 ? -19.197 10.388 42.021 1.00 71.19 96 LEU A O 1
ATOM 681 N N . LEU A 1 97 ? -18.658 8.810 40.516 1.00 70.88 97 LEU A N 1
ATOM 682 C CA . LEU A 1 97 ? -19.234 7.684 41.261 1.00 70.88 97 LEU A CA 1
ATOM 683 C C . LEU A 1 97 ? -18.306 7.151 42.365 1.00 70.88 97 LEU A C 1
ATOM 685 O O . LEU A 1 97 ? -18.785 6.684 43.397 1.00 70.88 97 LEU A O 1
ATOM 689 N N . GLN A 1 98 ? -16.984 7.226 42.182 1.00 69.88 98 GLN A N 1
ATOM 690 C CA . GLN A 1 98 ? -15.998 6.720 43.149 1.00 69.88 98 GLN A CA 1
ATOM 691 C C . GLN A 1 98 ? -15.521 7.768 44.168 1.00 69.88 98 GLN A C 1
ATOM 693 O O . GLN A 1 98 ? -15.001 7.394 45.222 1.00 69.88 98 GLN A O 1
ATOM 698 N N . ALA A 1 99 ? -15.735 9.063 43.910 1.00 67.38 99 ALA A N 1
ATOM 699 C CA . ALA A 1 99 ? -15.405 10.161 44.821 1.00 67.38 99 ALA A CA 1
ATOM 700 C C . ALA A 1 99 ? -15.848 9.939 46.287 1.00 67.38 99 ALA A C 1
ATOM 702 O O . ALA A 1 99 ? -15.007 10.113 47.174 1.00 67.38 99 ALA A O 1
ATOM 703 N N . PRO A 1 100 ? -17.087 9.498 46.599 1.00 67.88 100 PRO A N 1
ATOM 704 C CA . PRO A 1 100 ? -17.484 9.284 47.994 1.00 67.88 100 PRO A CA 1
ATOM 705 C C . PRO A 1 100 ? -16.690 8.162 48.688 1.00 67.88 100 PRO A C 1
ATOM 707 O O . PRO A 1 100 ? -16.377 8.277 49.872 1.00 67.88 100 PRO A O 1
ATOM 710 N N . MET A 1 101 ? -16.286 7.114 47.960 1.00 65.44 101 MET A N 1
ATOM 711 C CA . MET A 1 101 ? -15.506 5.998 48.518 1.00 65.44 101 MET A CA 1
ATOM 712 C C . MET A 1 101 ? -14.049 6.389 48.800 1.00 65.44 101 MET A C 1
ATOM 714 O O . MET A 1 101 ? -13.479 5.975 49.812 1.00 65.44 101 MET A O 1
ATOM 718 N N . VAL A 1 102 ? -13.452 7.228 47.947 1.00 68.06 102 VAL A N 1
ATOM 719 C CA . VAL A 1 102 ? -12.070 7.708 48.121 1.00 68.06 102 VAL A CA 1
ATOM 720 C C . VAL A 1 102 ? -11.965 8.702 49.282 1.00 68.06 102 VAL A C 1
ATOM 722 O O . VAL A 1 102 ? -10.996 8.651 50.039 1.00 68.06 102 VAL A O 1
ATOM 725 N N . VAL A 1 103 ? -12.976 9.553 49.490 1.00 69.62 103 VAL A N 1
ATOM 726 C CA . VAL A 1 103 ? -13.008 10.494 50.626 1.00 69.62 103 VAL A CA 1
ATOM 727 C C . VAL A 1 103 ? -13.135 9.749 51.960 1.00 69.62 103 VAL A C 1
ATOM 729 O O . VAL A 1 103 ? -12.401 10.051 52.903 1.00 69.62 103 VAL A O 1
ATOM 732 N N . LEU A 1 104 ? -13.995 8.727 52.037 1.00 66.94 104 LEU A N 1
ATOM 733 C CA . LEU A 1 104 ? -14.148 7.909 53.247 1.00 66.94 104 LEU A CA 1
ATOM 734 C C . LEU A 1 104 ? -12.878 7.099 53.563 1.00 66.94 104 LEU A C 1
ATOM 736 O O . LEU A 1 104 ? -12.428 7.085 54.711 1.00 66.94 104 LEU A O 1
ATOM 740 N N . GLY A 1 105 ? -12.251 6.487 52.552 1.00 66.44 105 GLY A N 1
ATOM 741 C CA . GLY A 1 105 ? -10.971 5.786 52.712 1.00 66.44 105 GLY A CA 1
ATOM 742 C C . GLY A 1 105 ? -9.819 6.723 53.095 1.00 66.44 105 GLY A C 1
ATOM 743 O O . GLY A 1 105 ? -8.986 6.373 53.933 1.00 66.44 105 GLY A O 1
ATOM 744 N N . GLY A 1 106 ? -9.809 7.940 52.543 1.00 69.94 106 GLY A N 1
ATOM 745 C CA . GLY A 1 106 ? -8.839 8.986 52.860 1.00 69.94 106 GLY A CA 1
ATOM 746 C C . GLY A 1 106 ? -8.916 9.448 54.314 1.00 69.94 106 GLY A C 1
ATOM 747 O O . GLY A 1 106 ? -7.881 9.535 54.965 1.00 69.94 106 GLY A O 1
ATOM 748 N N . LEU A 1 107 ? -10.115 9.672 54.864 1.00 69.25 107 LEU A N 1
ATOM 749 C CA . LEU A 1 107 ? -10.288 10.099 56.262 1.00 69.25 107 LEU A CA 1
ATOM 750 C C . LEU A 1 107 ? -9.869 9.014 57.264 1.00 69.25 107 LEU A C 1
ATOM 752 O O . LEU A 1 107 ? -9.172 9.310 58.238 1.00 69.25 107 LEU A O 1
ATOM 756 N N . LEU A 1 108 ? -10.230 7.753 57.002 1.00 67.38 108 LEU A N 1
ATOM 757 C CA . LEU A 1 108 ? -9.799 6.619 57.827 1.00 67.38 108 LEU A CA 1
ATOM 758 C C . LEU A 1 108 ? -8.276 6.420 57.747 1.00 67.38 108 LEU A C 1
ATOM 760 O O . LEU A 1 108 ? -7.611 6.278 58.776 1.00 67.38 108 LEU A O 1
ATOM 764 N N . GLY A 1 109 ? -7.703 6.480 56.541 1.00 71.19 109 GLY A N 1
ATOM 765 C CA . GLY A 1 109 ? -6.261 6.352 56.317 1.00 71.19 109 GLY A CA 1
ATOM 766 C C . GLY A 1 109 ? -5.446 7.496 56.929 1.00 71.19 109 GLY A C 1
ATOM 767 O O . GLY A 1 109 ? -4.418 7.251 57.570 1.00 71.19 109 GLY A O 1
ATOM 768 N N . TRP A 1 110 ? -5.916 8.741 56.801 1.00 64.38 110 TRP A N 1
ATOM 769 C CA . TRP A 1 110 ? -5.277 9.914 57.401 1.00 64.38 110 TRP A CA 1
ATOM 770 C C . TRP A 1 110 ? -5.326 9.835 58.928 1.00 64.38 110 TRP A C 1
ATOM 772 O O . TRP A 1 110 ? -4.302 10.049 59.572 1.00 64.38 110 TRP A O 1
ATOM 782 N N . GLY A 1 111 ? -6.450 9.397 59.511 1.00 70.44 111 GLY A N 1
ATOM 783 C CA . GLY A 1 111 ? -6.570 9.145 60.951 1.00 70.44 111 GLY A CA 1
ATOM 784 C C . GLY A 1 111 ? -5.550 8.125 61.476 1.00 70.44 111 GLY A C 1
ATOM 785 O O . GLY A 1 111 ? -4.873 8.383 62.475 1.00 70.44 111 GLY A O 1
ATOM 786 N N . VAL A 1 112 ? -5.361 7.001 60.774 1.00 71.56 112 VAL A N 1
ATOM 787 C CA . VAL A 1 112 ? -4.363 5.976 61.143 1.00 71.56 112 VAL A CA 1
ATOM 788 C C . VAL A 1 112 ? -2.932 6.507 61.016 1.00 71.56 112 VAL A C 1
ATOM 790 O O . VAL A 1 112 ? -2.121 6.311 61.929 1.00 71.56 112 VAL A O 1
ATOM 793 N N . LYS A 1 113 ? -2.606 7.217 59.926 1.00 73.50 113 LYS A N 1
ATOM 794 C CA . LYS A 1 113 ? -1.273 7.813 59.729 1.00 73.50 113 LYS A CA 1
ATOM 795 C C . LYS A 1 113 ? -0.977 8.879 60.782 1.00 73.50 113 LYS A C 1
ATOM 797 O O . LYS A 1 113 ? 0.123 8.880 61.331 1.00 73.50 113 LYS A O 1
ATOM 802 N N . HIS A 1 114 ? -1.951 9.722 61.119 1.00 67.69 114 HIS A N 1
ATOM 803 C CA . HIS A 1 114 ? -1.805 10.784 62.116 1.00 67.69 114 HIS A CA 1
ATOM 804 C C . HIS A 1 114 ? -1.663 10.213 63.540 1.00 67.69 114 HIS A C 1
ATOM 806 O O . HIS A 1 114 ? -0.841 10.681 64.335 1.00 67.69 114 HIS A O 1
ATOM 812 N N . ALA A 1 115 ? -2.386 9.133 63.861 1.00 67.44 115 ALA A N 1
ATOM 813 C CA . ALA A 1 115 ? -2.195 8.381 65.104 1.00 67.44 115 ALA A CA 1
ATOM 814 C C . ALA A 1 115 ? -0.814 7.695 65.166 1.00 67.44 115 ALA A C 1
ATOM 816 O O . ALA A 1 115 ? -0.203 7.613 66.230 1.00 67.44 115 ALA A O 1
ATOM 817 N N . SER A 1 116 ? -0.289 7.215 64.035 1.00 73.88 116 SER A N 1
ATOM 818 C CA . SER A 1 116 ? 1.060 6.641 63.969 1.00 73.88 116 SER A CA 1
ATOM 819 C C . SER A 1 116 ? 2.161 7.700 64.110 1.00 73.88 116 SER A C 1
ATOM 821 O O . SER A 1 116 ? 3.092 7.492 64.887 1.00 73.88 116 SER A O 1
ATOM 823 N N . ASP A 1 117 ? 2.043 8.838 63.417 1.00 72.56 117 ASP A N 1
ATOM 824 C CA . ASP A 1 117 ? 3.019 9.939 63.470 1.00 72.56 117 ASP A CA 1
ATOM 825 C C . ASP A 1 117 ? 3.087 10.548 64.878 1.00 72.56 117 ASP A C 1
ATOM 827 O O . ASP A 1 117 ? 4.163 10.749 65.441 1.00 72.56 117 ASP A O 1
ATOM 831 N N . SER A 1 118 ? 1.931 10.736 65.521 1.00 71.06 118 SER A N 1
ATOM 832 C CA . SER A 1 118 ? 1.871 11.203 66.911 1.00 71.06 118 SER A CA 1
ATOM 833 C C . SER A 1 118 ? 2.507 10.217 67.901 1.00 71.06 118 SER A C 1
ATOM 835 O O . SER A 1 118 ? 3.215 10.653 68.814 1.00 71.06 118 SER A O 1
ATOM 837 N N . ARG A 1 119 ? 2.339 8.898 67.712 1.00 77.25 119 ARG A N 1
ATOM 838 C CA . ARG A 1 119 ? 3.037 7.876 68.518 1.00 77.25 119 ARG A CA 1
ATOM 839 C C . ARG A 1 119 ? 4.553 7.905 68.307 1.00 77.25 119 ARG A C 1
ATOM 841 O O . ARG A 1 119 ? 5.288 7.819 69.289 1.00 77.25 119 ARG A O 1
ATOM 848 N N . GLN A 1 120 ? 5.027 8.056 67.068 1.00 78.12 120 GLN A N 1
ATOM 849 C CA . GLN A 1 120 ? 6.465 8.143 66.777 1.00 78.12 120 GLN A CA 1
ATOM 850 C C . GLN A 1 120 ? 7.094 9.404 67.377 1.00 78.12 120 GLN A C 1
ATOM 852 O O . GLN A 1 120 ? 8.144 9.314 68.011 1.00 78.12 120 GLN A O 1
ATOM 857 N N . ARG A 1 121 ? 6.427 10.562 67.277 1.00 78.00 121 ARG A N 1
ATOM 858 C CA . ARG A 1 121 ? 6.900 11.812 67.898 1.00 78.00 121 ARG A CA 1
ATOM 859 C C . ARG A 1 121 ? 6.981 11.724 69.423 1.00 78.00 121 ARG A C 1
ATOM 861 O O . ARG A 1 121 ? 7.905 12.292 69.998 1.00 78.00 121 ARG A O 1
ATOM 868 N N . ARG A 1 122 ? 6.049 11.019 70.082 1.00 82.69 122 ARG A N 1
ATOM 869 C CA . ARG A 1 122 ? 6.114 10.777 71.538 1.00 82.69 122 ARG A CA 1
ATOM 870 C C . ARG A 1 122 ? 7.322 9.914 71.910 1.00 82.69 122 ARG A C 1
ATOM 872 O O . ARG A 1 122 ? 8.134 10.367 72.708 1.00 82.69 122 ARG A O 1
ATOM 879 N N . LYS A 1 123 ? 7.506 8.763 71.250 1.00 87.19 123 LYS A N 1
ATOM 880 C CA . LYS A 1 123 ? 8.678 7.891 71.471 1.00 87.19 123 LYS A CA 1
ATOM 881 C C . LYS A 1 123 ? 10.008 8.613 71.222 1.00 87.19 123 LYS A C 1
ATOM 883 O O . LYS A 1 123 ? 10.952 8.434 71.977 1.00 87.19 123 LYS A O 1
ATOM 888 N N . MET A 1 124 ? 10.084 9.459 70.193 1.00 82.69 124 MET A N 1
ATOM 889 C CA . MET A 1 124 ? 11.303 10.218 69.888 1.00 82.69 124 MET A CA 1
ATOM 890 C C . MET A 1 124 ? 11.661 11.215 70.998 1.00 82.69 124 MET A C 1
ATOM 892 O O . MET A 1 124 ? 12.826 11.345 71.355 1.00 82.69 124 MET A O 1
ATOM 896 N N . ARG A 1 125 ? 10.667 11.898 71.583 1.00 83.56 125 ARG A N 1
ATOM 897 C CA . ARG A 1 125 ? 10.897 12.804 72.722 1.00 83.56 125 ARG A CA 1
ATOM 898 C C . ARG A 1 125 ? 11.401 12.055 73.956 1.00 83.56 125 ARG A C 1
ATOM 900 O O . ARG A 1 125 ? 12.281 12.570 74.634 1.00 83.56 125 ARG A O 1
ATOM 907 N N . GLU A 1 126 ? 10.890 10.852 74.208 1.00 85.50 126 GLU A N 1
ATOM 908 C CA . GLU A 1 126 ? 11.357 9.989 75.304 1.00 85.50 126 GLU A CA 1
ATOM 909 C C . GLU A 1 126 ? 12.823 9.559 75.105 1.00 85.50 126 GLU A C 1
ATOM 911 O O . GLU A 1 126 ? 13.616 9.652 76.039 1.00 85.50 126 GLU A O 1
ATOM 916 N N . ILE A 1 127 ? 13.213 9.167 73.883 1.00 84.00 127 ILE A N 1
ATOM 917 C CA . ILE A 1 127 ? 14.606 8.800 73.558 1.00 84.00 127 ILE A CA 1
ATOM 918 C C . ILE A 1 127 ? 15.547 9.995 73.751 1.00 84.00 127 ILE A C 1
ATOM 920 O O . ILE A 1 127 ? 16.586 9.859 74.394 1.00 84.00 127 ILE A O 1
ATOM 924 N N . LEU A 1 128 ? 15.170 11.173 73.245 1.00 81.94 128 LEU A N 1
ATOM 925 C CA . LEU A 1 128 ? 15.983 12.385 73.383 1.00 81.94 128 LEU A CA 1
A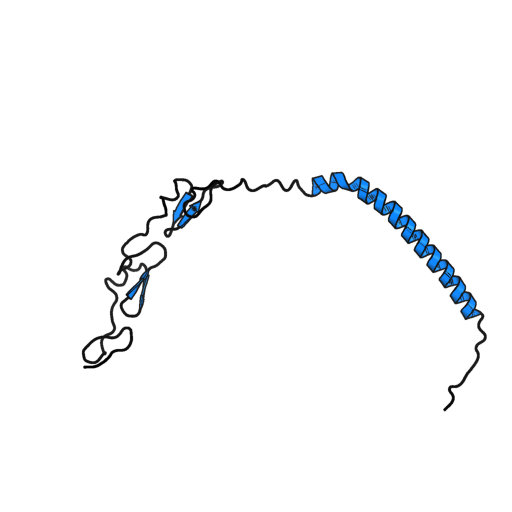TOM 926 C C . LEU A 1 128 ? 16.150 12.804 74.852 1.00 81.94 128 LEU A C 1
ATOM 928 O O . LEU A 1 128 ? 17.218 13.275 75.233 1.00 81.94 128 LEU A O 1
ATOM 932 N N . GLN A 1 129 ? 15.130 12.602 75.695 1.00 82.56 129 GLN A N 1
ATOM 933 C CA . GLN A 1 129 ? 15.250 12.830 77.140 1.00 82.56 129 GLN A CA 1
ATOM 934 C C . GLN A 1 129 ? 16.214 11.836 77.798 1.00 82.56 129 GLN A C 1
ATOM 936 O O . GLN A 1 129 ? 17.059 12.250 78.591 1.00 82.56 129 GLN A O 1
ATOM 941 N N . GLN A 1 130 ? 16.145 10.553 77.428 1.00 81.44 130 GLN A N 1
ATOM 942 C CA . GLN A 1 130 ? 17.076 9.540 77.933 1.00 81.44 130 GLN A CA 1
ATOM 943 C C . GLN A 1 130 ? 18.523 9.815 77.513 1.00 81.44 130 GLN A C 1
ATOM 945 O O . GLN A 1 130 ? 19.433 9.626 78.317 1.00 81.44 130 GLN A O 1
ATOM 950 N N . GLU A 1 131 ? 18.759 10.268 76.279 1.00 73.88 131 GLU A N 1
ATOM 951 C CA . GLU A 1 131 ? 20.099 10.656 75.825 1.00 73.88 131 GLU A CA 1
ATOM 952 C C . GLU A 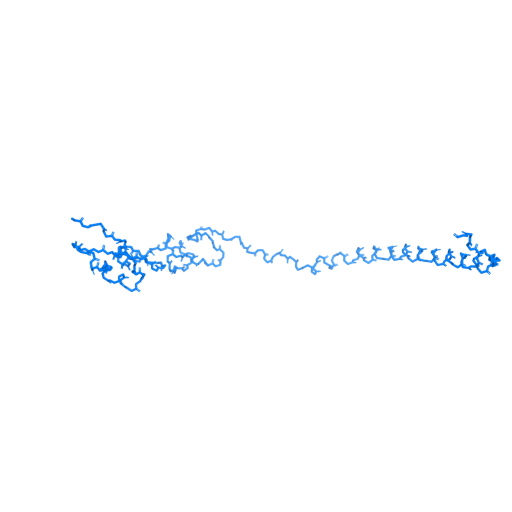1 131 ? 20.611 11.918 76.519 1.00 73.88 131 GLU A C 1
ATOM 954 O O . GLU A 1 131 ? 21.773 11.944 76.914 1.00 73.88 131 GLU A O 1
ATOM 959 N N . ALA A 1 132 ? 19.754 12.915 76.763 1.00 70.94 132 ALA A N 1
ATOM 960 C CA . ALA A 1 132 ? 20.136 14.118 77.506 1.00 70.94 132 ALA A CA 1
ATOM 961 C C . ALA A 1 132 ? 20.556 13.822 78.958 1.00 70.94 132 ALA A C 1
ATOM 963 O O . ALA A 1 132 ? 21.311 14.588 79.554 1.00 70.94 132 ALA A O 1
ATOM 964 N N . GLN A 1 133 ? 20.077 12.716 79.530 1.00 70.88 133 GLN A N 1
ATOM 965 C CA . GLN A 1 133 ? 20.420 12.274 80.881 1.00 70.88 133 GLN A CA 1
ATOM 966 C C . GLN A 1 133 ? 21.550 11.237 80.911 1.00 70.88 133 GLN A C 1
ATOM 968 O O . GLN A 1 133 ? 21.959 10.836 82.004 1.00 70.88 133 GLN A O 1
ATOM 973 N N . ARG A 1 134 ? 22.092 10.804 79.758 1.00 70.19 134 ARG A N 1
ATOM 974 C CA . ARG A 1 134 ? 23.263 9.919 79.771 1.00 70.19 134 ARG A CA 1
ATOM 975 C C . ARG A 1 134 ? 24.494 10.708 80.225 1.00 70.19 134 ARG A C 1
ATOM 977 O O . ARG A 1 134 ? 24.846 11.697 79.583 1.00 70.19 134 ARG A O 1
ATOM 984 N N . PRO A 1 135 ? 25.188 10.269 81.289 1.00 65.94 135 PRO A N 1
ATOM 985 C CA . PRO A 1 135 ? 26.464 10.859 81.656 1.00 65.94 135 PRO A CA 1
ATOM 986 C C . PRO A 1 135 ? 27.455 10.671 80.503 1.00 65.94 135 PRO A C 1
ATOM 988 O O . PRO A 1 135 ? 27.543 9.595 79.908 1.00 65.94 135 PRO A O 1
ATOM 991 N N . PHE A 1 136 ? 28.190 11.737 80.186 1.00 61.03 136 PHE A N 1
ATOM 992 C CA . PHE A 1 136 ? 29.244 11.751 79.177 1.00 61.03 136 PHE A CA 1
ATOM 993 C C . PHE A 1 136 ? 30.400 10.864 79.667 1.00 61.03 136 PHE A C 1
ATOM 995 O O . PHE A 1 136 ? 31.324 11.334 80.327 1.00 61.03 136 PHE A O 1
ATOM 1002 N N . ILE A 1 137 ? 30.321 9.554 79.422 1.00 62.84 137 ILE A N 1
ATOM 1003 C CA . ILE A 1 137 ? 31.436 8.643 79.690 1.00 62.84 137 ILE A CA 1
ATOM 1004 C C . ILE A 1 137 ? 32.479 8.885 78.598 1.00 62.84 137 ILE A C 1
ATOM 1006 O O . ILE A 1 137 ? 32.365 8.388 77.480 1.00 62.84 137 ILE A O 1
ATOM 1010 N N . SER A 1 138 ? 33.487 9.691 78.931 1.00 57.25 138 SER A N 1
ATOM 1011 C CA . SER A 1 138 ? 34.712 9.848 78.154 1.00 57.25 138 SER A CA 1
ATOM 1012 C C . SER A 1 138 ? 35.447 8.507 78.085 1.00 57.25 138 SER A C 1
ATOM 1014 O O . SER A 1 138 ? 36.128 8.118 79.033 1.00 57.25 138 SER A O 1
ATOM 1016 N N . GLY A 1 139 ? 35.293 7.792 76.973 1.00 54.66 139 GLY A N 1
ATOM 1017 C CA . GLY A 1 139 ? 36.050 6.584 76.660 1.00 54.66 139 GLY A CA 1
ATOM 1018 C C . GLY A 1 139 ? 36.921 6.823 75.435 1.00 54.66 139 GLY A C 1
ATOM 1019 O O . GLY A 1 139 ? 36.407 6.858 74.320 1.00 54.66 139 GLY A O 1
ATOM 1020 N N . LEU A 1 140 ? 38.224 7.016 75.658 1.00 54.78 140 LEU A N 1
ATOM 1021 C CA . LEU A 1 140 ? 39.255 6.973 74.620 1.00 54.78 140 LEU A CA 1
ATOM 1022 C C . LEU A 1 140 ? 39.190 5.640 73.839 1.00 54.78 140 LEU A C 1
ATOM 1024 O O . LEU A 1 140 ? 38.874 4.610 74.439 1.00 54.78 140 LEU A O 1
ATOM 1028 N N . PRO A 1 141 ? 39.556 5.619 72.544 1.00 56.28 141 PRO A N 1
ATOM 1029 C CA . PRO A 1 141 ? 39.795 4.370 71.828 1.00 56.28 141 PRO A CA 1
ATOM 1030 C C . PRO A 1 141 ? 41.075 3.687 72.356 1.00 56.28 141 PRO A C 1
ATOM 1032 O O . PRO A 1 141 ? 42.075 4.376 72.575 1.00 56.28 141 PRO A O 1
ATOM 1035 N N . PRO A 1 142 ? 41.092 2.358 72.566 1.00 56.03 142 PRO A N 1
ATOM 1036 C CA . PRO A 1 142 ? 42.331 1.630 72.807 1.00 56.03 142 PRO A CA 1
ATOM 1037 C C . PRO A 1 142 ? 43.023 1.258 71.480 1.00 56.03 142 PRO A C 1
ATOM 1039 O O . PRO A 1 142 ? 42.403 0.606 70.646 1.00 56.03 142 PRO A O 1
ATOM 1042 N N . ASN A 1 143 ? 44.308 1.638 71.388 1.00 46.72 143 ASN A N 1
ATOM 1043 C CA . ASN A 1 143 ? 45.371 1.286 70.418 1.00 46.72 143 ASN A CA 1
ATOM 1044 C C . ASN A 1 143 ? 45.141 1.542 68.921 1.00 46.72 143 ASN A C 1
ATOM 1046 O O . ASN A 1 143 ? 44.399 0.776 68.274 1.00 46.72 143 ASN A O 1
#